Protein AF-A0A0G0F8I0-F1 (afdb_monomer)

Foldseek 3Di:
DDLVVVLVCLVPDPQDDPVLSVVLVVLSPDPDDDPVSVVVSVVVVVVVVVVVVCVVCVVVVNPDPPPPPVVVVVVVVVVVVVVVVVVVVVVVVVVVVVVVVVVVVVVVVVVVVVVVVVVVVVVD

Structure (mmCIF, N/CA/C/O backbone):
data_AF-A0A0G0F8I0-F1
#
_entry.id   AF-A0A0G0F8I0-F1
#
loop_
_atom_site.group_PDB
_atom_site.id
_atom_site.type_symbol
_atom_site.label_atom_id
_atom_site.label_alt_id
_atom_site.label_comp_id
_atom_site.label_asym_id
_atom_site.label_entity_id
_atom_site.label_seq_id
_atom_site.pdbx_PDB_ins_code
_atom_site.Cartn_x
_atom_site.Cartn_y
_atom_site.Cartn_z
_atom_site.occupancy
_atom_site.B_iso_or_equiv
_atom_site.auth_seq_id
_atom_site.auth_comp_id
_atom_site.auth_asym_id
_atom_site.auth_atom_id
_atom_site.pdbx_PDB_model_num
ATOM 1 N N . MET A 1 1 ? 2.915 -2.629 -5.126 1.00 78.50 1 MET A N 1
ATOM 2 C CA . MET A 1 1 ? 3.811 -1.605 -4.536 1.00 78.50 1 MET A CA 1
ATOM 3 C C . MET A 1 1 ? 5.182 -2.222 -4.287 1.00 78.50 1 MET A C 1
ATOM 5 O O . MET A 1 1 ? 5.233 -3.343 -3.799 1.00 78.50 1 MET A O 1
ATOM 9 N N . THR A 1 2 ? 6.274 -1.530 -4.611 1.00 87.62 2 THR A N 1
ATOM 10 C CA . THR A 1 2 ? 7.656 -1.978 -4.352 1.00 87.62 2 THR A CA 1
ATOM 11 C C . THR A 1 2 ? 8.150 -1.578 -2.956 1.00 87.62 2 THR A C 1
ATOM 13 O O . THR A 1 2 ? 7.562 -0.726 -2.283 1.00 87.62 2 THR A O 1
ATOM 16 N N . LYS A 1 3 ? 9.279 -2.152 -2.517 1.00 87.75 3 LYS A N 1
ATOM 17 C CA . LYS A 1 3 ? 9.957 -1.775 -1.264 1.00 87.75 3 LYS A CA 1
ATOM 18 C C . LYS A 1 3 ? 10.290 -0.281 -1.226 1.00 87.75 3 LYS A C 1
ATOM 20 O O . LYS A 1 3 ? 10.043 0.378 -0.217 1.00 87.75 3 LYS A O 1
ATOM 25 N N . GLU A 1 4 ? 10.837 0.266 -2.309 1.00 89.81 4 GLU A N 1
ATOM 26 C CA . GLU A 1 4 ? 11.207 1.680 -2.403 1.00 89.81 4 GLU A CA 1
ATOM 27 C C . GLU A 1 4 ? 9.979 2.595 -2.325 1.00 89.81 4 GLU A C 1
ATOM 29 O O . GLU A 1 4 ? 10.016 3.624 -1.643 1.00 89.81 4 GLU A O 1
ATOM 34 N N . GLU A 1 5 ? 8.881 2.209 -2.979 1.00 89.75 5 GLU A N 1
ATOM 35 C CA . GLU A 1 5 ? 7.609 2.933 -2.924 1.00 89.75 5 GLU A CA 1
ATOM 36 C C . GLU A 1 5 ? 7.033 2.946 -1.505 1.00 89.75 5 GLU A C 1
ATOM 38 O O . GLU A 1 5 ? 6.634 4.004 -1.013 1.00 89.75 5 GLU A O 1
ATOM 43 N N . LEU A 1 6 ? 7.062 1.804 -0.811 1.00 90.38 6 LEU A N 1
ATOM 44 C CA . LEU A 1 6 ? 6.581 1.694 0.563 1.00 90.38 6 LEU A CA 1
ATOM 45 C C . LEU A 1 6 ? 7.443 2.501 1.545 1.00 90.38 6 LEU A C 1
ATOM 47 O O . LEU A 1 6 ? 6.914 3.218 2.395 1.00 90.38 6 LEU A O 1
ATOM 51 N N . ILE A 1 7 ? 8.772 2.456 1.410 1.00 92.56 7 ILE A N 1
ATOM 52 C CA . ILE A 1 7 ? 9.689 3.279 2.216 1.00 92.56 7 ILE A CA 1
ATOM 53 C C . ILE A 1 7 ? 9.395 4.768 2.013 1.00 92.56 7 ILE A C 1
ATOM 55 O O . ILE A 1 7 ? 9.365 5.536 2.981 1.00 92.56 7 ILE A O 1
ATOM 59 N N . LYS A 1 8 ? 9.174 5.194 0.765 1.00 94.00 8 LYS A N 1
ATOM 60 C CA . LYS A 1 8 ? 8.805 6.578 0.461 1.00 94.00 8 LYS A CA 1
ATOM 61 C C . LYS A 1 8 ? 7.479 6.946 1.127 1.00 94.00 8 LYS A C 1
ATOM 63 O O . LYS A 1 8 ? 7.425 7.955 1.829 1.00 94.00 8 LYS A O 1
ATOM 68 N N . TYR A 1 9 ? 6.458 6.099 0.985 1.00 92.25 9 TYR A N 1
ATOM 69 C CA . TYR A 1 9 ? 5.156 6.293 1.618 1.00 92.25 9 TYR A CA 1
ATOM 70 C C . TYR A 1 9 ? 5.279 6.453 3.139 1.00 92.25 9 TYR A C 1
ATOM 72 O O . TYR A 1 9 ? 4.792 7.437 3.688 1.00 92.25 9 TYR A O 1
ATOM 80 N N . ILE A 1 10 ? 5.999 5.557 3.824 1.00 92.69 10 ILE A N 1
ATOM 81 C CA . ILE A 1 10 ? 6.193 5.619 5.283 1.00 92.69 10 ILE A CA 1
ATOM 82 C C . ILE A 1 10 ? 6.860 6.935 5.706 1.00 92.69 10 ILE A C 1
ATOM 84 O O . ILE A 1 10 ? 6.457 7.553 6.695 1.00 92.69 10 ILE A O 1
ATOM 88 N N . ASN A 1 11 ? 7.871 7.390 4.964 1.00 92.56 11 ASN A N 1
ATOM 89 C CA . ASN A 1 11 ? 8.574 8.631 5.282 1.00 92.56 11 ASN A CA 1
ATOM 90 C C . ASN A 1 11 ? 7.679 9.865 5.104 1.00 92.56 11 ASN A C 1
ATOM 92 O O . ASN A 1 11 ? 7.634 10.718 5.997 1.00 92.56 11 ASN A O 1
ATOM 96 N N . GLU A 1 12 ? 6.943 9.935 3.996 1.00 93.81 12 GLU A N 1
ATOM 97 C CA . GLU A 1 12 ? 6.102 11.080 3.625 1.00 93.81 12 GLU A CA 1
ATOM 98 C C . GLU A 1 12 ? 4.761 11.120 4.381 1.00 93.81 12 GLU A C 1
ATOM 100 O O . GLU A 1 12 ? 4.170 12.190 4.530 1.00 93.81 12 GLU A O 1
ATOM 105 N N . ASN A 1 13 ? 4.291 9.989 4.915 1.00 87.69 13 ASN A N 1
ATOM 106 C CA . ASN A 1 13 ? 2.99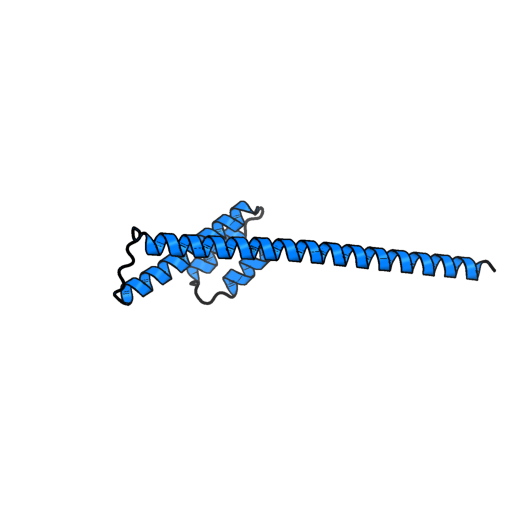5 9.896 5.582 1.00 87.69 13 ASN A CA 1
ATOM 107 C C . ASN A 1 13 ? 2.942 10.739 6.872 1.00 87.69 13 ASN A C 1
ATOM 109 O O . ASN A 1 13 ? 3.750 10.567 7.780 1.00 87.69 13 ASN A O 1
ATOM 113 N N . THR A 1 14 ? 1.978 11.651 6.991 1.00 86.50 14 THR A N 1
ATOM 114 C CA . THR A 1 14 ? 1.839 12.549 8.157 1.00 86.50 14 THR A CA 1
ATOM 115 C C . THR A 1 14 ? 1.008 11.965 9.301 1.00 86.50 14 THR A C 1
ATOM 117 O O . THR A 1 14 ? 0.964 12.546 10.384 1.00 86.50 14 THR A O 1
ATOM 120 N N . PHE A 1 15 ? 0.352 10.830 9.073 1.00 83.31 15 PHE A N 1
ATOM 121 C CA . PHE A 1 15 ? -0.552 10.167 10.011 1.00 83.31 15 PHE A CA 1
ATOM 122 C C . PHE A 1 15 ? 0.179 9.165 10.923 1.00 83.31 15 PHE A C 1
ATOM 124 O O . PHE A 1 15 ? -0.193 8.968 12.087 1.00 83.31 15 PHE A O 1
ATOM 131 N N . LEU A 1 16 ? 1.253 8.564 10.401 1.00 88.00 16 LEU A N 1
ATOM 132 C CA . LEU A 1 16 ? 2.139 7.660 11.126 1.00 88.00 16 LEU A CA 1
ATOM 133 C C . LEU A 1 16 ? 3.052 8.422 12.089 1.00 88.00 16 LEU A C 1
ATOM 135 O O . LEU A 1 16 ? 3.702 9.408 11.731 1.00 88.00 16 LEU A O 1
ATOM 139 N N . GLU A 1 17 ? 3.151 7.919 13.314 1.00 90.31 17 GLU A N 1
ATOM 140 C CA . GLU A 1 17 ? 4.058 8.469 14.319 1.00 90.31 17 GLU A CA 1
ATOM 141 C C . GLU A 1 17 ? 5.504 8.056 14.060 1.00 90.31 17 GLU A C 1
ATOM 143 O O . GLU A 1 17 ? 5.779 6.988 13.515 1.00 90.31 17 GLU A O 1
ATOM 148 N N . SER A 1 18 ? 6.458 8.877 14.508 1.00 91.56 18 SER A N 1
ATOM 149 C CA . SER A 1 18 ? 7.889 8.628 14.296 1.00 91.56 18 SER A CA 1
ATOM 150 C C . SER A 1 18 ? 8.341 7.245 14.780 1.00 91.56 18 SER A C 1
ATOM 152 O O . SER A 1 18 ? 9.172 6.613 14.133 1.00 91.56 18 SER A O 1
ATOM 154 N N . ASN A 1 19 ? 7.781 6.746 15.887 1.00 91.38 19 ASN A N 1
ATOM 155 C CA . ASN A 1 19 ? 8.095 5.407 16.391 1.00 91.38 19 ASN A CA 1
ATOM 156 C C . ASN A 1 19 ? 7.590 4.304 15.454 1.00 91.38 19 ASN A C 1
ATOM 158 O O . ASN A 1 19 ? 8.351 3.389 15.137 1.00 91.38 19 ASN A O 1
ATOM 162 N N . SER A 1 20 ? 6.350 4.408 14.978 1.00 92.56 20 SER A N 1
ATOM 163 C CA . SER A 1 20 ? 5.771 3.461 14.024 1.00 92.56 20 SER A CA 1
ATOM 164 C C . SER A 1 20 ? 6.528 3.472 12.700 1.00 92.56 20 SER A C 1
ATOM 166 O O . SER A 1 20 ? 6.932 2.420 12.212 1.00 92.56 20 SER A O 1
ATOM 168 N N . LYS A 1 21 ? 6.855 4.663 12.179 1.00 93.88 21 LYS A N 1
ATOM 169 C CA . LYS A 1 21 ? 7.706 4.812 10.990 1.00 93.88 21 LYS A CA 1
ATOM 170 C C . LYS A 1 21 ? 9.036 4.085 11.152 1.00 93.88 21 LYS A C 1
ATOM 172 O O . LYS A 1 21 ? 9.400 3.276 10.306 1.00 93.88 21 LYS A O 1
ATOM 177 N N . ASN A 1 22 ? 9.741 4.323 12.258 1.00 93.69 22 ASN A N 1
ATOM 178 C CA . ASN A 1 22 ? 11.027 3.679 12.520 1.00 93.69 22 ASN A CA 1
ATOM 179 C C . ASN A 1 22 ? 10.901 2.152 12.616 1.00 93.69 22 ASN A C 1
ATOM 181 O O . ASN A 1 22 ? 11.774 1.441 12.118 1.00 93.69 22 ASN A O 1
ATOM 185 N N . LYS A 1 23 ? 9.816 1.641 13.213 1.00 93.31 23 LYS A N 1
ATOM 186 C CA . LYS A 1 23 ? 9.516 0.203 13.255 1.00 93.31 23 LYS A CA 1
ATOM 187 C C . LYS A 1 23 ? 9.365 -0.365 11.841 1.00 93.31 23 LYS A C 1
ATOM 189 O O . LYS A 1 23 ? 10.074 -1.308 11.502 1.00 93.31 23 LYS A O 1
ATOM 194 N N . TYR A 1 24 ? 8.507 0.227 11.011 1.00 93.81 24 TYR A N 1
ATOM 195 C CA . TYR A 1 24 ? 8.245 -0.262 9.651 1.00 93.81 24 TYR A CA 1
ATOM 196 C C . TYR A 1 24 ? 9.478 -0.170 8.753 1.00 93.81 24 TYR A C 1
ATOM 198 O O . TYR A 1 24 ? 9.819 -1.131 8.072 1.00 93.81 24 TYR A O 1
ATOM 206 N N . LEU A 1 25 ? 10.222 0.935 8.824 1.00 93.31 25 LEU A N 1
ATOM 207 C CA . LEU A 1 25 ? 11.480 1.083 8.092 1.00 93.31 25 LEU A CA 1
ATOM 208 C C . LEU A 1 25 ? 12.528 0.053 8.529 1.00 93.31 25 LEU A C 1
ATOM 210 O O . LEU A 1 25 ? 13.282 -0.434 7.696 1.00 93.31 25 LEU A O 1
ATOM 214 N N . SER A 1 26 ? 12.568 -0.314 9.813 1.00 91.25 26 SER A N 1
ATOM 215 C CA . SER A 1 26 ? 13.491 -1.348 10.301 1.00 91.25 26 SER A CA 1
ATOM 216 C C . SER A 1 26 ? 13.152 -2.725 9.734 1.00 91.25 26 SER A C 1
ATOM 218 O O . SER A 1 26 ? 14.060 -3.445 9.334 1.00 91.25 26 SER A O 1
ATOM 220 N N . MET A 1 27 ? 11.861 -3.058 9.638 1.00 89.44 27 MET A N 1
ATOM 221 C CA . MET A 1 27 ? 11.396 -4.290 8.986 1.00 89.44 27 MET A CA 1
ATOM 222 C C . MET A 1 27 ? 11.726 -4.290 7.489 1.00 89.44 27 MET A C 1
ATOM 224 O O . MET A 1 27 ? 12.073 -5.326 6.933 1.00 89.44 27 MET A O 1
ATOM 228 N N . LEU A 1 28 ? 11.673 -3.116 6.850 1.00 89.38 28 LEU A N 1
ATOM 229 C CA . LEU A 1 28 ? 11.980 -2.958 5.431 1.00 89.38 28 LEU A CA 1
ATOM 230 C C . LEU A 1 28 ? 13.483 -2.900 5.113 1.00 89.38 28 LEU A C 1
ATOM 232 O O . LEU A 1 28 ? 13.868 -3.023 3.953 1.00 89.38 28 LEU A O 1
ATOM 236 N N . ASN A 1 29 ? 14.352 -2.739 6.108 1.00 85.25 29 ASN A N 1
ATOM 237 C CA . ASN A 1 29 ? 15.803 -2.666 5.910 1.00 85.25 29 ASN A CA 1
ATOM 238 C C . ASN A 1 29 ? 16.500 -4.035 5.908 1.00 85.25 29 ASN A C 1
ATOM 240 O O . ASN A 1 29 ? 17.721 -4.086 5.775 1.00 85.25 29 ASN A O 1
ATOM 244 N N . GLU A 1 30 ? 15.759 -5.136 6.034 1.00 79.00 30 GLU A N 1
ATOM 245 C CA . GLU A 1 30 ? 16.322 -6.483 5.908 1.00 79.00 30 GLU A CA 1
ATOM 246 C C . GLU A 1 30 ? 16.857 -6.745 4.478 1.00 79.00 30 GLU A C 1
ATOM 248 O O . GLU A 1 30 ? 16.324 -6.214 3.496 1.00 79.00 30 GLU A O 1
ATOM 253 N N . GLU A 1 31 ? 17.956 -7.515 4.375 1.00 66.44 31 GLU A N 1
ATOM 254 C CA . GLU A 1 31 ? 18.687 -7.782 3.115 1.00 66.44 31 GLU A CA 1
ATOM 255 C C . GLU A 1 31 ? 17.850 -8.562 2.093 1.00 66.44 31 GLU A C 1
ATOM 257 O O . GLU A 1 31 ? 17.964 -8.309 0.895 1.00 66.44 31 GLU A O 1
ATOM 262 N N . GLU A 1 32 ? 16.977 -9.455 2.560 1.00 75.00 32 GLU A N 1
ATOM 263 C CA . GLU A 1 32 ? 16.014 -10.175 1.728 1.00 75.00 32 GLU A CA 1
ATOM 264 C C . GLU A 1 32 ? 14.596 -9.809 2.158 1.00 75.00 32 GLU A C 1
ATOM 266 O O . GLU A 1 32 ? 14.150 -10.129 3.262 1.00 75.00 32 GLU A O 1
ATOM 271 N N . ILE A 1 33 ? 13.889 -9.120 1.266 1.00 80.38 33 ILE A N 1
ATOM 272 C CA . ILE A 1 33 ? 12.466 -8.828 1.401 1.00 80.38 33 ILE A CA 1
ATOM 273 C C . ILE A 1 33 ? 11.774 -9.358 0.166 1.00 80.38 33 ILE A C 1
ATOM 275 O O . ILE A 1 33 ? 12.114 -8.978 -0.953 1.00 80.38 33 ILE A O 1
ATOM 279 N N . ASP A 1 34 ? 10.815 -10.239 0.404 1.00 82.75 34 ASP A N 1
ATOM 280 C CA . ASP A 1 34 ? 9.875 -10.711 -0.593 1.00 82.75 34 ASP A CA 1
ATOM 281 C C . ASP A 1 34 ? 8.551 -9.941 -0.488 1.00 82.75 34 ASP A C 1
ATOM 283 O O . ASP A 1 34 ? 8.309 -9.166 0.446 1.00 82.75 34 ASP A O 1
ATOM 287 N N . ASP A 1 35 ? 7.674 -10.175 -1.461 1.00 80.25 35 ASP A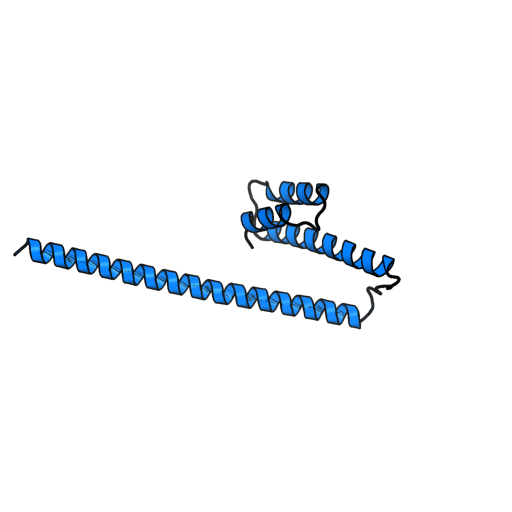 N 1
ATOM 288 C CA . ASP A 1 35 ? 6.357 -9.541 -1.522 1.00 80.25 35 ASP A CA 1
ATOM 289 C C . ASP A 1 35 ? 5.500 -9.860 -0.281 1.00 80.25 35 ASP A C 1
ATOM 291 O O . ASP A 1 35 ? 4.670 -9.045 0.120 1.00 80.25 35 ASP A O 1
ATOM 295 N N . SER A 1 36 ? 5.737 -11.001 0.384 1.00 83.19 36 SER A N 1
ATOM 296 C CA . SER A 1 36 ? 5.034 -11.372 1.619 1.00 83.19 36 SER A CA 1
ATOM 297 C C . SER A 1 36 ? 5.391 -10.436 2.769 1.00 83.19 36 SER A C 1
ATOM 299 O O . SER A 1 36 ? 4.503 -9.984 3.487 1.00 83.19 36 SER A O 1
ATOM 301 N N . LYS A 1 37 ? 6.673 -10.097 2.943 1.00 84.00 37 LYS A N 1
ATOM 302 C CA . LYS A 1 37 ? 7.084 -9.136 3.975 1.00 84.00 37 LYS A CA 1
ATOM 303 C C . LYS A 1 37 ? 6.628 -7.713 3.677 1.00 84.00 37 LYS A C 1
ATOM 305 O O . LYS A 1 37 ? 6.340 -6.964 4.610 1.00 84.00 37 LYS A O 1
ATOM 310 N N . ILE A 1 38 ? 6.557 -7.328 2.402 1.00 86.69 38 ILE A N 1
ATOM 311 C CA . ILE A 1 38 ? 5.974 -6.038 2.002 1.00 86.69 38 ILE A CA 1
ATOM 312 C C . ILE A 1 38 ? 4.501 -5.993 2.425 1.00 86.69 38 ILE A C 1
ATOM 314 O O . ILE A 1 38 ? 4.075 -5.016 3.043 1.00 86.69 38 ILE A O 1
ATOM 318 N N . LEU A 1 39 ? 3.754 -7.069 2.162 1.00 85.44 39 LEU A N 1
ATOM 319 C CA . LEU A 1 39 ? 2.352 -7.190 2.551 1.00 85.44 39 LEU A CA 1
ATOM 320 C C . LEU A 1 39 ? 2.162 -7.165 4.075 1.00 85.44 39 LEU A C 1
ATOM 322 O O . LEU A 1 39 ? 1.282 -6.464 4.565 1.00 85.44 39 LEU A O 1
ATOM 326 N N . ASP A 1 40 ? 3.019 -7.843 4.840 1.00 87.88 40 ASP A N 1
ATOM 327 C CA . ASP A 1 40 ? 2.968 -7.805 6.307 1.00 87.88 40 ASP A CA 1
ATOM 328 C C . ASP A 1 40 ? 3.131 -6.379 6.855 1.00 87.88 40 ASP A C 1
ATOM 330 O O . ASP A 1 40 ? 2.428 -5.975 7.783 1.00 87.88 40 ASP A O 1
ATOM 334 N N . VAL A 1 41 ? 4.046 -5.589 6.283 1.00 89.62 41 VAL A N 1
ATOM 335 C CA . VAL A 1 41 ? 4.239 -4.190 6.694 1.00 89.62 41 VAL A CA 1
ATOM 336 C C . VAL A 1 41 ? 3.037 -3.328 6.304 1.00 89.62 41 VAL A C 1
ATOM 338 O O . VAL A 1 41 ? 2.638 -2.472 7.093 1.00 89.62 41 VAL A O 1
ATOM 341 N N . LEU A 1 42 ? 2.443 -3.559 5.130 1.00 89.00 42 LEU A N 1
ATOM 342 C CA . LEU A 1 42 ? 1.221 -2.871 4.704 1.00 89.00 42 LEU A CA 1
ATOM 343 C C . LEU A 1 42 ? 0.056 -3.148 5.660 1.00 89.00 42 LEU A C 1
ATOM 345 O O . LEU A 1 42 ? -0.557 -2.196 6.137 1.00 89.00 42 LEU A O 1
ATOM 349 N N . ASN A 1 43 ? -0.168 -4.412 6.026 1.00 86.25 43 ASN A N 1
ATOM 350 C CA . ASN A 1 43 ? -1.220 -4.802 6.969 1.00 86.25 43 ASN A CA 1
ATOM 351 C C . ASN A 1 43 ? -1.025 -4.141 8.344 1.00 86.25 43 ASN A C 1
ATOM 353 O O . ASN A 1 43 ? -1.969 -3.639 8.941 1.00 86.25 43 ASN A O 1
ATOM 357 N N . LEU A 1 44 ? 0.217 -4.064 8.838 1.00 90.25 44 LEU A N 1
ATOM 358 C CA . LEU A 1 44 ? 0.503 -3.381 10.106 1.00 90.25 44 LEU A CA 1
ATOM 359 C C . LEU A 1 44 ? 0.217 -1.873 10.053 1.00 90.25 44 LEU A C 1
ATOM 361 O O . LEU A 1 44 ? -0.216 -1.292 11.049 1.00 90.25 44 LEU A O 1
ATOM 365 N N . ILE A 1 45 ? 0.494 -1.230 8.916 1.00 90.44 45 ILE A N 1
ATOM 366 C CA . ILE A 1 45 ? 0.181 0.188 8.701 1.00 90.44 45 ILE A CA 1
ATOM 367 C C . ILE A 1 45 ? -1.336 0.391 8.647 1.00 90.44 45 ILE A C 1
ATOM 369 O O . ILE A 1 45 ? -1.836 1.349 9.237 1.00 90.44 45 ILE A O 1
ATOM 373 N N . GLU A 1 46 ? -2.053 -0.498 7.962 1.00 87.94 46 GLU A N 1
ATOM 374 C CA . GLU A 1 46 ? -3.514 -0.492 7.883 1.00 87.94 46 GLU A CA 1
ATOM 375 C C . GLU A 1 46 ? -4.143 -0.607 9.276 1.00 87.94 46 GLU A C 1
ATOM 377 O O . GLU A 1 46 ? -4.910 0.275 9.665 1.00 87.94 46 GLU A O 1
ATOM 382 N N . ASP A 1 47 ? -3.726 -1.597 10.069 1.00 86.56 47 ASP A N 1
ATOM 383 C CA . ASP A 1 47 ? -4.201 -1.808 11.441 1.00 86.56 47 ASP A CA 1
ATOM 384 C C . ASP A 1 47 ? -3.993 -0.565 12.324 1.00 86.56 47 ASP A C 1
ATOM 386 O O . ASP A 1 47 ? -4.862 -0.185 13.114 1.00 86.56 47 ASP A O 1
ATOM 390 N N . GLU A 1 48 ? -2.842 0.106 12.202 1.00 87.94 48 GLU A N 1
ATOM 391 C CA . GLU A 1 48 ? -2.563 1.324 12.969 1.00 87.94 48 GLU A CA 1
ATOM 392 C C . GLU A 1 48 ? -3.468 2.488 12.551 1.00 87.94 48 GLU A C 1
ATOM 394 O O . GLU A 1 48 ? -3.969 3.228 13.406 1.00 87.94 48 GLU A O 1
ATOM 399 N N . ILE A 1 49 ? -3.676 2.672 11.245 1.00 86.50 49 ILE A N 1
ATOM 400 C CA . ILE A 1 49 ? -4.556 3.721 10.725 1.00 86.50 49 ILE A CA 1
ATOM 401 C C . ILE A 1 49 ? -5.994 3.454 11.172 1.00 86.50 49 ILE A C 1
ATOM 403 O O . ILE A 1 49 ? -6.638 4.368 11.696 1.00 86.50 49 ILE A O 1
ATOM 407 N N . GLN A 1 50 ? -6.464 2.214 11.040 1.00 82.25 50 GLN A N 1
ATOM 408 C CA . GLN A 1 50 ? -7.804 1.810 11.445 1.00 82.25 50 GLN A CA 1
ATOM 409 C C . GLN A 1 50 ? -8.012 2.018 12.949 1.00 82.25 50 GLN A C 1
ATOM 411 O O . GLN A 1 50 ? -8.963 2.684 13.350 1.00 82.25 50 GLN A O 1
ATOM 416 N N . GLY A 1 51 ? -7.056 1.606 13.788 1.00 83.75 51 GLY A N 1
ATOM 417 C CA . GLY A 1 51 ? -7.130 1.835 15.232 1.00 83.75 51 GLY A CA 1
ATOM 418 C C . GLY A 1 51 ? -7.210 3.320 15.615 1.00 83.75 51 GLY A C 1
ATOM 419 O O . GLY A 1 51 ? -7.908 3.689 16.565 1.00 83.75 51 GLY A O 1
ATOM 420 N N . LYS A 1 52 ? -6.542 4.210 14.867 1.00 84.69 52 LYS A N 1
ATOM 421 C CA . LYS A 1 52 ? -6.653 5.668 15.067 1.00 84.69 52 LYS A CA 1
ATOM 422 C C . LYS A 1 52 ? -8.009 6.217 14.625 1.00 84.69 52 LYS A C 1
ATOM 424 O O . LYS A 1 52 ? -8.537 7.113 15.287 1.00 84.69 52 LYS A O 1
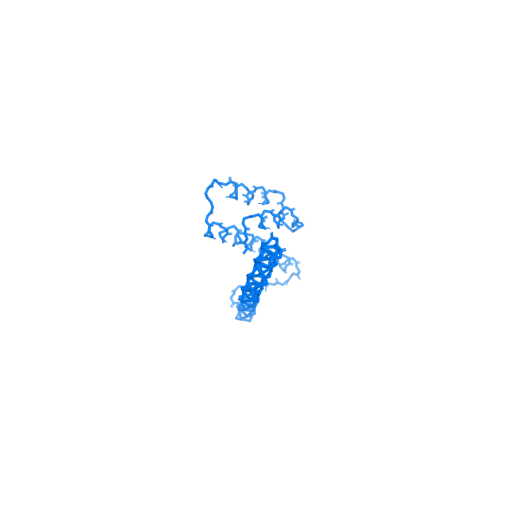ATOM 429 N N . ILE A 1 53 ? -8.561 5.706 13.528 1.00 83.62 53 ILE A N 1
ATOM 430 C CA . ILE A 1 53 ? -9.905 6.051 13.053 1.00 83.62 53 ILE A CA 1
ATOM 431 C C . ILE A 1 53 ? -10.943 5.639 14.104 1.00 83.62 53 ILE A C 1
ATOM 433 O O . ILE A 1 53 ? -11.738 6.475 14.540 1.00 83.62 53 ILE A O 1
ATOM 437 N N . ASP A 1 54 ? -10.868 4.405 14.596 1.00 83.44 54 ASP A N 1
ATOM 438 C CA . ASP A 1 54 ? -11.796 3.869 15.592 1.00 83.44 54 ASP A CA 1
ATOM 439 C C . ASP A 1 54 ? -11.725 4.653 16.908 1.00 83.44 54 ASP A C 1
ATOM 441 O O . ASP A 1 54 ? -12.750 5.010 17.498 1.00 83.44 54 ASP A O 1
ATOM 445 N N . ALA A 1 55 ? -10.513 5.020 17.341 1.00 82.81 55 ALA A N 1
ATOM 446 C CA . ALA A 1 55 ? -10.315 5.881 18.503 1.00 82.81 55 ALA A CA 1
ATOM 447 C C . ALA A 1 55 ? -10.988 7.254 18.329 1.00 82.81 55 ALA A C 1
ATOM 449 O O . ALA A 1 55 ? -11.602 7.759 19.270 1.00 82.81 55 ALA A O 1
ATOM 450 N N . LYS A 1 56 ? -10.924 7.849 17.130 1.00 82.50 56 LYS A N 1
ATOM 451 C CA . LYS A 1 56 ? -11.576 9.134 16.827 1.00 82.50 56 LYS A CA 1
ATOM 452 C C . LYS A 1 56 ? -13.097 9.030 16.807 1.00 82.50 56 LYS A C 1
ATOM 454 O O . LYS A 1 56 ? -13.762 9.934 17.313 1.00 82.50 56 LYS A O 1
ATOM 459 N N . PHE A 1 57 ? -13.652 7.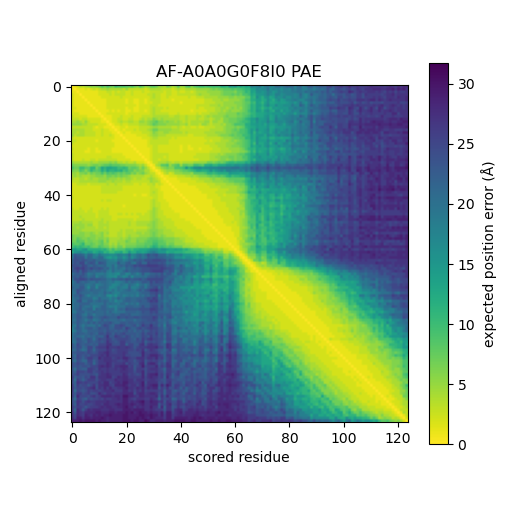939 16.284 1.00 82.12 57 PHE A N 1
ATOM 460 C CA . PHE A 1 57 ? -15.091 7.679 16.362 1.00 82.12 57 PHE A CA 1
ATOM 461 C C . PHE A 1 57 ? -15.553 7.529 17.811 1.00 82.12 57 PHE A C 1
ATOM 463 O O . PHE A 1 57 ? -16.510 8.188 18.225 1.00 82.12 57 PHE A O 1
ATOM 470 N N . LYS A 1 58 ? -14.803 6.777 18.620 1.00 80.56 58 LYS A N 1
ATOM 471 C CA . LYS A 1 58 ? -15.075 6.638 20.051 1.00 80.56 58 LYS A CA 1
ATOM 472 C C . LYS A 1 58 ? -15.010 7.976 20.794 1.00 80.56 58 LYS A C 1
ATOM 474 O O . LYS A 1 58 ? -15.886 8.265 21.605 1.00 80.56 58 LYS A O 1
ATOM 479 N N . GLU A 1 59 ? -14.013 8.818 20.507 1.00 81.62 59 GLU A N 1
ATOM 480 C CA . GLU A 1 59 ? -13.920 10.190 21.042 1.00 81.62 59 GLU A CA 1
ATOM 481 C C . GLU A 1 59 ? -15.120 11.060 20.638 1.00 81.62 59 GLU A C 1
ATOM 483 O O . GLU A 1 59 ? -15.578 11.887 21.427 1.00 81.62 59 GLU A O 1
ATOM 488 N N . ALA A 1 60 ? -15.654 10.861 19.431 1.00 81.31 60 ALA A N 1
ATOM 489 C CA . ALA A 1 60 ? -16.849 11.541 18.939 1.00 81.31 60 ALA A CA 1
ATOM 490 C C . ALA A 1 60 ? -18.161 10.993 19.537 1.00 81.31 60 ALA A C 1
ATOM 492 O O . ALA A 1 60 ? -19.237 11.487 19.200 1.00 81.31 60 ALA A O 1
ATOM 493 N N . GLY A 1 61 ? -18.092 9.995 20.427 1.00 75.88 61 GLY A N 1
ATOM 494 C CA . GLY A 1 61 ? -19.263 9.342 21.015 1.00 75.88 61 GLY A CA 1
ATOM 495 C C . GLY A 1 61 ? -19.977 8.389 20.056 1.00 75.88 61 GLY A C 1
ATOM 496 O O . GLY A 1 61 ? -21.117 8.009 20.315 1.00 75.88 61 GLY A O 1
ATOM 497 N N . VAL A 1 62 ? -19.325 8.016 18.954 1.00 75.25 62 VAL A N 1
ATOM 498 C CA . VAL A 1 62 ? -19.782 6.963 18.049 1.00 75.25 62 VAL A CA 1
ATOM 499 C C . VAL A 1 62 ? -19.228 5.646 18.585 1.00 75.25 62 VAL A C 1
ATOM 501 O O . VAL A 1 62 ? -18.027 5.389 18.506 1.00 75.25 62 VAL A O 1
ATOM 504 N N . GLU A 1 63 ? -20.092 4.819 19.173 1.00 67.12 63 GLU A N 1
ATOM 505 C CA . GLU A 1 63 ? -19.749 3.421 19.435 1.00 67.12 63 GLU A CA 1
ATOM 506 C C . GLU A 1 63 ? -19.771 2.678 18.100 1.00 67.12 63 GLU A C 1
ATOM 508 O O . GLU A 1 63 ? -20.832 2.392 17.549 1.00 67.12 63 GLU A O 1
ATOM 513 N N . LEU A 1 64 ? -18.582 2.409 17.560 1.00 62.50 64 LEU A N 1
ATOM 514 C CA . LEU A 1 64 ? -18.420 1.418 16.508 1.00 62.50 64 LEU A CA 1
ATOM 515 C C . LEU A 1 64 ? -18.680 0.050 17.137 1.00 62.50 64 LEU A C 1
ATOM 517 O O . LEU A 1 64 ? -17.866 -0.447 17.916 1.00 62.50 64 LEU A O 1
ATOM 521 N N . ASP A 1 65 ? -19.834 -0.538 16.842 1.00 68.06 65 ASP A N 1
ATOM 522 C CA . ASP A 1 65 ? -20.046 -1.950 17.119 1.00 68.06 65 ASP A CA 1
ATOM 523 C C . ASP A 1 65 ? -19.316 -2.746 16.030 1.00 68.06 65 ASP A C 1
ATOM 525 O O . ASP A 1 65 ? -19.725 -2.790 14.874 1.00 68.06 65 ASP A O 1
ATOM 529 N N . GLU A 1 66 ? -18.204 -3.385 16.394 1.00 61.53 66 GLU A N 1
ATOM 530 C CA . GLU A 1 66 ? -17.446 -4.280 15.507 1.00 61.53 66 GLU A CA 1
ATOM 531 C C . GLU A 1 66 ? -18.290 -5.476 15.016 1.00 61.53 66 GLU A C 1
ATOM 533 O O . GLU A 1 66 ? -17.904 -6.199 14.092 1.00 61.53 66 GLU A O 1
ATOM 538 N N . ASN A 1 67 ? -19.452 -5.721 15.628 1.00 62.72 67 ASN A N 1
ATOM 539 C CA . ASN A 1 67 ? -20.439 -6.698 15.186 1.00 62.72 67 ASN A CA 1
ATOM 540 C C . ASN A 1 67 ? -21.602 -6.090 14.403 1.00 62.72 67 ASN A C 1
ATOM 542 O O . ASN A 1 67 ? -22.466 -6.858 13.972 1.00 62.72 67 ASN A O 1
ATOM 546 N N . A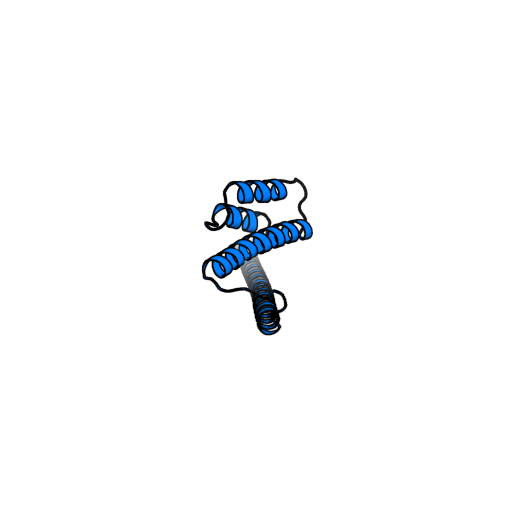SP A 1 68 ? -21.597 -4.779 14.158 1.00 72.12 68 ASP A N 1
ATOM 547 C CA . ASP A 1 68 ? -22.576 -4.120 13.308 1.00 72.12 68 ASP A CA 1
ATOM 548 C C . ASP A 1 68 ? -22.480 -4.697 11.881 1.00 72.12 68 ASP A C 1
ATOM 550 O O . ASP A 1 68 ? -21.437 -4.585 11.215 1.00 72.12 68 ASP A O 1
ATOM 554 N N . PRO A 1 69 ? -23.548 -5.351 11.387 1.00 72.31 69 PRO A N 1
ATOM 555 C CA . PRO A 1 69 ? -23.577 -5.900 10.039 1.00 72.31 69 PRO A CA 1
ATOM 556 C C . PRO A 1 69 ? -23.377 -4.832 8.960 1.00 72.31 69 PRO A C 1
ATOM 558 O O . PRO A 1 69 ? -22.826 -5.140 7.906 1.00 72.31 69 PRO A O 1
ATOM 561 N N . GLU A 1 70 ? -23.818 -3.596 9.206 1.00 72.44 70 GLU A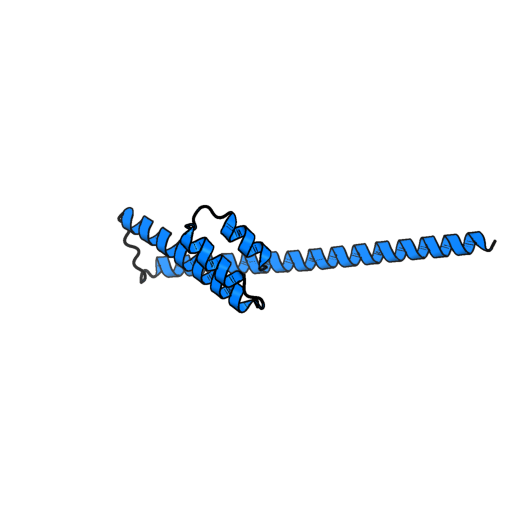 N 1
ATOM 562 C CA . GLU A 1 70 ? -23.735 -2.481 8.266 1.00 72.44 70 GLU A CA 1
ATOM 563 C C . GLU A 1 70 ? -22.301 -1.948 8.172 1.00 72.44 70 GLU A C 1
ATOM 565 O O . GLU A 1 70 ? -21.801 -1.724 7.068 1.00 72.44 70 GLU A O 1
ATOM 570 N N . TYR A 1 71 ? -21.591 -1.873 9.304 1.00 72.75 71 TYR A N 1
ATOM 571 C CA . TYR A 1 71 ? -20.159 -1.563 9.330 1.00 72.75 71 TYR A CA 1
ATOM 572 C C . TYR A 1 71 ? -19.337 -2.632 8.598 1.00 72.75 71 TYR A C 1
ATOM 574 O O . TYR A 1 71 ? -18.547 -2.309 7.711 1.00 72.75 71 TYR A O 1
ATOM 582 N N . LYS A 1 72 ? -19.572 -3.921 8.890 1.00 72.50 72 LYS A N 1
ATOM 583 C CA . LYS A 1 72 ? -18.892 -5.035 8.200 1.00 72.50 72 LYS A CA 1
ATOM 584 C C . LYS A 1 72 ? -19.174 -5.054 6.701 1.00 72.50 72 LYS A C 1
ATOM 586 O O . LYS A 1 72 ? -18.261 -5.303 5.917 1.00 72.50 72 LYS A O 1
ATOM 591 N N . ALA A 1 73 ? -20.417 -4.788 6.302 1.00 74.81 73 ALA A N 1
ATOM 592 C CA . ALA A 1 73 ? -20.789 -4.713 4.895 1.00 74.81 73 ALA A CA 1
ATOM 593 C C . ALA A 1 73 ? -20.069 -3.557 4.191 1.00 74.81 73 ALA A C 1
ATOM 595 O O . ALA A 1 73 ? -19.496 -3.766 3.126 1.00 74.81 73 ALA A O 1
ATOM 596 N N . LYS A 1 74 ? -20.034 -2.368 4.807 1.00 75.25 74 LYS A N 1
ATOM 597 C CA . LYS A 1 74 ? -19.353 -1.194 4.249 1.00 75.25 74 LYS A CA 1
ATOM 598 C C . LYS A 1 74 ? -17.838 -1.359 4.178 1.00 75.25 74 LYS A C 1
ATOM 600 O O . LYS A 1 74 ? -17.243 -0.992 3.171 1.00 75.25 74 LYS A O 1
ATOM 605 N N . HIS A 1 75 ? -17.221 -1.957 5.193 1.00 74.12 75 HIS A N 1
ATOM 606 C CA . HIS A 1 75 ? -15.795 -2.274 5.177 1.00 74.12 75 HIS A CA 1
ATOM 607 C C . HIS A 1 75 ? -15.456 -3.286 4.073 1.00 74.12 75 HIS A C 1
ATOM 609 O O . HIS A 1 75 ? -14.513 -3.092 3.313 1.00 74.12 75 HIS A O 1
ATOM 615 N N . ALA A 1 76 ? -16.247 -4.354 3.932 1.00 72.25 76 ALA A N 1
ATOM 616 C CA . ALA A 1 76 ? -16.054 -5.335 2.864 1.00 72.25 76 ALA A CA 1
ATOM 617 C C . ALA A 1 76 ? -16.275 -4.738 1.460 1.00 72.25 76 ALA A C 1
ATOM 619 O O . ALA A 1 76 ? -15.583 -5.115 0.517 1.00 72.25 76 ALA A O 1
ATOM 620 N N . GLU A 1 77 ? -17.225 -3.812 1.314 1.00 79.00 77 GLU A N 1
ATOM 621 C CA . GLU A 1 77 ? -17.454 -3.060 0.075 1.00 79.00 77 GLU A CA 1
ATOM 622 C C . GLU A 1 77 ? -16.229 -2.201 -0.270 1.00 79.00 77 GLU A C 1
ATOM 624 O O . GLU A 1 77 ? -15.700 -2.320 -1.371 1.00 79.00 77 GLU A O 1
ATOM 629 N N . MET A 1 78 ? -15.701 -1.450 0.702 1.00 76.19 78 MET A N 1
ATOM 630 C CA . MET A 1 78 ? -14.487 -0.643 0.538 1.00 76.19 78 MET A CA 1
ATOM 631 C C . MET A 1 78 ? -13.270 -1.491 0.134 1.00 76.19 78 MET A C 1
ATOM 633 O O . MET A 1 78 ? -12.551 -1.123 -0.791 1.00 76.19 78 MET A O 1
ATOM 637 N N . MET A 1 79 ? -13.054 -2.645 0.777 1.00 75.88 79 MET A N 1
ATOM 638 C CA . MET A 1 79 ? -11.942 -3.541 0.429 1.00 75.88 79 MET A CA 1
ATOM 639 C C . MET A 1 79 ? -12.080 -4.110 -0.988 1.00 75.88 79 MET A C 1
ATOM 641 O O . MET A 1 79 ? -11.093 -4.191 -1.713 1.00 75.88 79 MET A O 1
ATOM 645 N N . ASN A 1 80 ? -13.297 -4.462 -1.415 1.00 80.38 80 ASN A N 1
ATOM 646 C CA . ASN A 1 80 ? -13.536 -4.922 -2.785 1.00 80.38 80 ASN A CA 1
ATOM 647 C C . ASN A 1 80 ? -13.300 -3.815 -3.820 1.00 80.38 80 ASN A C 1
ATOM 649 O O . ASN A 1 80 ? -12.720 -4.085 -4.868 1.00 80.38 80 ASN A O 1
ATOM 653 N N . GLU A 1 81 ? -13.730 -2.582 -3.542 1.00 81.25 81 GLU A N 1
ATOM 654 C CA . GLU A 1 81 ? -13.464 -1.435 -4.421 1.00 81.25 81 GLU A CA 1
ATOM 655 C C . GLU A 1 81 ? -11.963 -1.156 -4.536 1.00 81.25 81 GLU A C 1
ATOM 657 O O . GLU A 1 81 ? -11.459 -0.906 -5.630 1.00 81.25 81 GLU A O 1
ATOM 662 N N . MET A 1 82 ? -11.237 -1.251 -3.423 1.00 74.69 82 MET A N 1
ATOM 663 C CA . MET A 1 82 ? -9.793 -1.044 -3.391 1.00 74.69 82 MET A CA 1
ATOM 664 C C . MET A 1 82 ? -9.040 -2.143 -4.154 1.00 74.69 82 MET A C 1
ATOM 666 O O . MET A 1 82 ? -8.160 -1.825 -4.952 1.00 74.69 82 MET A O 1
ATOM 670 N N . GLN A 1 83 ? -9.439 -3.410 -3.998 1.00 78.88 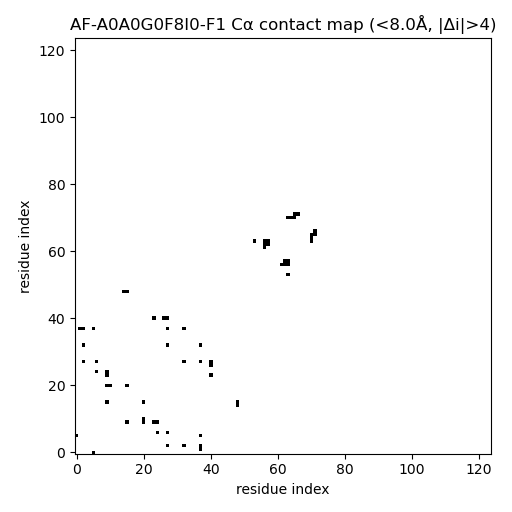83 GLN A N 1
ATOM 671 C CA . GLN A 1 83 ? -8.886 -4.523 -4.774 1.00 78.88 83 GLN A CA 1
ATOM 672 C C . GLN A 1 83 ? -9.170 -4.363 -6.273 1.00 78.88 83 GLN A C 1
ATOM 674 O O . GLN A 1 83 ? -8.286 -4.574 -7.098 1.00 78.88 83 GLN A O 1
ATOM 679 N N . ALA A 1 84 ? -10.387 -3.945 -6.636 1.00 81.44 84 ALA A N 1
ATOM 680 C CA . ALA A 1 84 ? -10.747 -3.701 -8.029 1.00 81.44 84 ALA A CA 1
ATOM 681 C C . ALA A 1 84 ? -9.918 -2.563 -8.644 1.00 81.44 84 ALA A C 1
ATOM 683 O O . ALA A 1 84 ? -9.472 -2.680 -9.784 1.00 81.44 84 ALA A O 1
ATOM 684 N N . ALA A 1 85 ? -9.674 -1.490 -7.887 1.00 75.19 85 ALA A N 1
ATOM 685 C CA . ALA A 1 85 ? -8.821 -0.388 -8.320 1.00 75.19 85 ALA A CA 1
ATOM 686 C C . ALA A 1 85 ? -7.351 -0.818 -8.479 1.00 75.19 85 ALA A C 1
ATOM 688 O O . ALA A 1 85 ? -6.687 -0.391 -9.424 1.00 75.19 85 ALA A O 1
ATOM 689 N N . GLU A 1 86 ? -6.840 -1.674 -7.588 1.00 76.56 86 GLU A N 1
ATOM 690 C CA . GLU A 1 86 ? -5.494 -2.247 -7.705 1.00 76.56 86 GLU A CA 1
ATOM 691 C C . GLU A 1 86 ? -5.366 -3.138 -8.951 1.00 76.56 86 GLU A C 1
ATOM 693 O O . GLU A 1 86 ? -4.400 -3.015 -9.710 1.00 76.56 86 GLU A O 1
ATOM 698 N N . ASP A 1 87 ? -6.361 -3.987 -9.211 1.00 83.81 87 ASP A N 1
ATOM 699 C CA . ASP A 1 87 ? -6.401 -4.839 -10.399 1.00 83.81 87 ASP A CA 1
ATOM 700 C C . ASP A 1 87 ? -6.448 -4.003 -11.688 1.00 83.81 87 ASP A C 1
ATOM 702 O O . ASP A 1 87 ? -5.701 -4.278 -12.632 1.00 83.81 87 ASP A O 1
ATOM 706 N N . GLU A 1 88 ? -7.278 -2.955 -11.733 1.00 82.19 88 GLU A N 1
ATOM 707 C CA . GLU A 1 88 ? -7.341 -2.030 -12.871 1.00 82.19 88 GLU A CA 1
ATOM 708 C C . GLU A 1 88 ? -6.001 -1.335 -13.112 1.00 82.19 88 GLU A C 1
ATOM 710 O O . GLU A 1 88 ? -5.510 -1.314 -14.245 1.00 82.19 88 GLU A O 1
ATOM 715 N N . PHE A 1 89 ? -5.373 -0.829 -12.048 1.00 78.94 89 PHE A N 1
ATOM 716 C CA . PHE A 1 89 ? -4.065 -0.191 -12.128 1.00 78.94 89 PHE A CA 1
ATOM 717 C C . PHE A 1 89 ? -3.004 -1.144 -12.695 1.00 78.94 89 PHE A C 1
ATOM 719 O O . PHE A 1 89 ? -2.280 -0.787 -13.627 1.00 78.94 89 PHE A O 1
ATOM 726 N N . ASN A 1 90 ? -2.944 -2.379 -12.190 1.00 80.94 90 ASN A N 1
ATOM 727 C CA . ASN A 1 90 ? -2.000 -3.393 -12.662 1.00 80.94 90 ASN A CA 1
ATOM 728 C C . ASN A 1 90 ? -2.233 -3.757 -14.138 1.00 80.94 90 ASN A C 1
ATOM 730 O O . ASN A 1 90 ? -1.277 -3.925 -14.901 1.00 80.94 90 ASN A O 1
ATOM 734 N N . VAL A 1 91 ? -3.496 -3.844 -14.569 1.00 87.38 91 VAL A N 1
ATOM 735 C CA . VAL A 1 91 ? -3.851 -4.110 -15.970 1.00 87.38 91 VAL A CA 1
ATOM 736 C C . VAL A 1 91 ? -3.428 -2.962 -16.883 1.00 87.38 91 VAL A C 1
ATOM 738 O O . VAL A 1 91 ? -2.877 -3.213 -17.959 1.00 87.38 91 VAL A O 1
ATOM 741 N N . GLU A 1 92 ? -3.681 -1.712 -16.496 1.00 83.00 92 GLU A N 1
ATOM 742 C CA . GLU A 1 92 ? -3.243 -0.557 -17.282 1.00 83.00 92 GLU A CA 1
ATOM 743 C C . GLU A 1 92 ? -1.720 -0.468 -17.357 1.00 83.00 92 GLU A C 1
ATOM 745 O O . GLU A 1 92 ? -1.178 -0.225 -18.437 1.00 83.00 92 GLU A O 1
ATOM 750 N N . MET A 1 93 ? -1.018 -0.764 -16.264 1.00 82.00 93 MET A N 1
ATOM 751 C CA . MET A 1 93 ? 0.442 -0.736 -16.259 1.00 82.00 93 MET A CA 1
ATOM 752 C C . MET A 1 93 ? 1.051 -1.811 -17.155 1.00 82.00 93 MET A C 1
ATOM 754 O O . MET A 1 93 ? 1.938 -1.518 -17.955 1.00 82.00 93 MET A O 1
ATOM 758 N N . GLY A 1 94 ? 0.484 -3.021 -17.147 1.00 83.50 94 GLY A N 1
ATOM 759 C CA . GLY A 1 94 ? 0.884 -4.072 -18.081 1.00 83.50 94 GLY A CA 1
ATOM 760 C C . GLY A 1 94 ? 0.645 -3.707 -19.555 1.00 83.50 94 GLY A C 1
ATOM 761 O O . GLY A 1 94 ? 1.410 -4.125 -20.428 1.00 83.50 94 GLY A O 1
ATOM 762 N N . LYS A 1 95 ? -0.390 -2.910 -19.864 1.00 85.06 95 LYS A N 1
ATOM 763 C CA . LYS A 1 95 ? -0.600 -2.385 -21.227 1.00 85.06 95 LYS A CA 1
ATOM 764 C C . 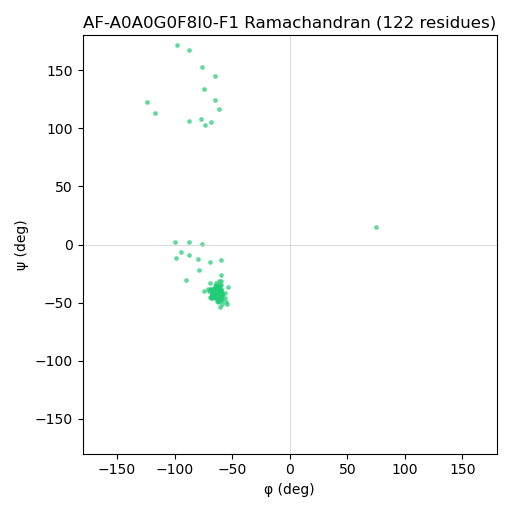LYS A 1 95 ? 0.466 -1.360 -21.598 1.00 85.06 95 LYS A C 1
ATOM 766 O O . LYS A 1 95 ? 1.018 -1.460 -22.691 1.00 85.06 95 LYS A O 1
ATOM 771 N N . ILE A 1 96 ? 0.778 -0.433 -20.695 1.00 84.75 96 ILE A N 1
ATOM 772 C CA . ILE A 1 96 ? 1.813 0.586 -20.909 1.00 84.75 96 ILE A CA 1
ATOM 773 C C . ILE A 1 96 ? 3.174 -0.075 -21.163 1.00 84.75 96 ILE A C 1
ATOM 775 O O . ILE A 1 96 ? 3.841 0.268 -22.137 1.00 84.75 96 ILE A O 1
ATOM 779 N N . ASP A 1 97 ? 3.558 -1.079 -20.372 1.00 82.38 97 ASP A N 1
ATOM 780 C CA . ASP A 1 97 ? 4.816 -1.815 -20.574 1.00 82.38 97 ASP A CA 1
ATOM 781 C C . ASP A 1 97 ? 4.887 -2.488 -21.951 1.00 82.38 97 ASP A C 1
ATOM 783 O O . ASP A 1 97 ? 5.935 -2.513 -22.613 1.00 82.38 97 ASP A O 1
ATOM 787 N N . LYS A 1 98 ? 3.752 -3.018 -22.416 1.00 85.25 98 LYS A N 1
ATOM 788 C CA . LYS A 1 98 ? 3.652 -3.624 -23.741 1.00 85.25 98 LYS A CA 1
ATOM 789 C C . LYS A 1 98 ? 3.788 -2.582 -24.851 1.00 85.25 98 LYS A C 1
ATOM 791 O O . LYS A 1 98 ? 4.547 -2.813 -25.790 1.00 85.25 98 LYS A O 1
ATOM 796 N N . GLU A 1 99 ? 3.113 -1.441 -24.734 1.00 87.06 99 GLU A N 1
ATOM 797 C CA . GLU A 1 99 ? 3.223 -0.335 -25.694 1.00 87.06 99 GLU A CA 1
ATOM 798 C C . GLU A 1 99 ? 4.657 0.210 -25.760 1.00 87.06 99 GLU A C 1
ATOM 800 O O . GLU A 1 99 ? 5.205 0.387 -26.849 1.00 87.06 99 GLU A O 1
ATOM 805 N N . VAL A 1 100 ? 5.318 0.389 -24.612 1.00 84.50 100 VAL A N 1
ATOM 806 C CA . VAL A 1 100 ? 6.730 0.800 -24.546 1.00 84.50 100 VAL A CA 1
ATOM 807 C C . VAL A 1 100 ? 7.633 -0.212 -25.253 1.00 84.50 100 VAL A C 1
ATOM 809 O O . VAL A 1 100 ? 8.512 0.178 -26.027 1.00 84.50 100 VAL A O 1
ATOM 812 N N . SER A 1 101 ? 7.404 -1.508 -25.035 1.00 84.44 101 SER A N 1
ATOM 813 C CA . SER A 1 101 ? 8.170 -2.578 -25.684 1.00 84.44 101 SER A CA 1
ATOM 814 C C . SER A 1 101 ? 7.982 -2.587 -27.205 1.00 84.44 101 SER A C 1
ATOM 816 O O . SER A 1 101 ? 8.941 -2.791 -27.954 1.00 84.44 101 SER A O 1
ATOM 818 N N . GLU A 1 102 ? 6.759 -2.347 -27.681 1.00 89.19 102 GLU A N 1
ATOM 819 C CA . GLU A 1 102 ? 6.452 -2.253 -29.111 1.00 89.19 102 GLU A CA 1
ATOM 820 C C . GLU A 1 102 ? 7.134 -1.035 -29.752 1.00 89.19 102 GLU A C 1
ATOM 822 O O . GLU A 1 102 ? 7.814 -1.187 -30.771 1.00 89.19 102 GLU A O 1
ATOM 827 N N . VAL A 1 103 ? 7.077 0.134 -29.106 1.00 88.00 103 VAL A N 1
ATOM 828 C CA . VAL A 1 103 ? 7.762 1.355 -29.568 1.00 88.00 103 VAL A CA 1
ATOM 829 C C . VAL A 1 103 ? 9.284 1.170 -29.616 1.00 88.00 103 VAL A C 1
ATOM 831 O O . VAL A 1 103 ? 9.928 1.560 -30.592 1.00 88.00 103 VAL A O 1
ATOM 834 N N . GLN A 1 104 ? 9.889 0.540 -28.603 1.00 81.88 104 GLN A N 1
ATOM 835 C CA . GLN A 1 104 ? 11.331 0.249 -28.601 1.00 81.88 104 GLN A CA 1
ATOM 836 C C . GLN A 1 104 ? 11.740 -0.692 -29.739 1.00 81.88 104 GLN A C 1
ATOM 838 O O . GLN A 1 104 ? 12.813 -0.529 -30.335 1.00 81.88 104 GLN A O 1
ATOM 843 N N . LYS A 1 105 ? 10.890 -1.673 -30.055 1.00 88.00 105 LYS A N 1
ATOM 844 C CA . LYS A 1 105 ? 11.123 -2.608 -31.154 1.00 88.00 105 LYS A CA 1
ATOM 845 C C . LYS A 1 105 ? 11.036 -1.907 -32.509 1.00 88.00 105 LYS A C 1
ATOM 847 O O . LYS A 1 105 ? 11.934 -2.100 -33.327 1.00 88.00 105 LYS A O 1
ATOM 852 N N . GLU A 1 106 ? 10.019 -1.073 -32.729 1.00 89.69 106 GLU A N 1
ATOM 853 C CA . GLU A 1 106 ? 9.903 -0.269 -33.953 1.00 89.69 106 GLU A CA 1
ATOM 854 C C . GLU A 1 106 ? 11.093 0.678 -34.130 1.00 89.69 106 GLU A C 1
ATOM 856 O O . GLU A 1 106 ? 11.702 0.707 -35.200 1.00 89.69 106 GLU A O 1
ATOM 861 N N . ALA A 1 107 ? 11.483 1.403 -33.078 1.00 83.31 107 ALA A N 1
ATOM 862 C CA . ALA A 1 107 ? 12.628 2.311 -33.128 1.00 83.31 107 ALA A CA 1
ATOM 863 C C . ALA A 1 107 ? 13.935 1.572 -33.473 1.00 83.31 107 ALA A C 1
ATOM 865 O O . ALA A 1 107 ? 14.752 2.066 -34.253 1.00 83.31 107 ALA A O 1
ATOM 866 N N . SER A 1 108 ? 14.120 0.367 -32.925 1.00 85.50 108 SER A N 1
ATOM 867 C CA . SER A 1 108 ? 15.290 -0.474 -33.208 1.00 85.50 108 SER A CA 1
ATOM 868 C C . SER A 1 108 ? 15.309 -0.959 -34.661 1.00 85.50 108 SER A C 1
ATOM 870 O O . SER A 1 108 ? 16.346 -0.881 -35.315 1.00 85.50 108 SER A O 1
ATOM 872 N N . GLN A 1 109 ? 14.160 -1.388 -35.197 1.00 89.12 109 GLN A N 1
ATOM 873 C CA . GLN A 1 109 ? 14.029 -1.785 -36.605 1.00 89.12 109 GLN A CA 1
ATOM 874 C C . GLN A 1 109 ? 14.322 -0.621 -37.558 1.00 89.12 109 GLN A C 1
ATOM 876 O O . GLN A 1 109 ? 15.076 -0.786 -38.514 1.00 89.12 109 GLN A O 1
ATOM 881 N N . GLN A 1 110 ? 13.806 0.574 -37.262 1.00 89.19 110 GLN A N 1
ATOM 882 C CA . GLN A 1 110 ? 14.092 1.770 -38.058 1.00 89.19 110 GLN A CA 1
ATOM 883 C C . GLN A 1 110 ? 15.584 2.134 -38.043 1.00 89.19 110 GLN A C 1
ATOM 885 O O . GLN A 1 110 ? 16.143 2.498 -39.077 1.00 89.19 110 GLN A O 1
ATOM 890 N N . LEU A 1 111 ? 16.254 2.016 -36.891 1.00 86.44 111 LEU A N 1
ATOM 891 C CA . LEU A 1 111 ? 17.698 2.248 -36.794 1.00 86.44 111 LEU A CA 1
ATOM 892 C C . LEU A 1 111 ? 18.507 1.243 -37.619 1.00 86.44 111 LEU A C 1
ATOM 894 O O . LEU A 1 111 ? 19.497 1.628 -38.248 1.00 86.44 111 LEU A O 1
ATOM 898 N N . ASP A 1 112 ? 18.106 -0.025 -37.627 1.00 88.12 112 ASP A N 1
ATOM 899 C CA . ASP A 1 112 ? 18.774 -1.060 -38.415 1.00 88.12 112 ASP A CA 1
ATOM 900 C C . ASP A 1 112 ? 18.564 -0.858 -39.921 1.00 88.12 112 ASP A C 1
ATOM 902 O O . ASP A 1 112 ? 19.524 -0.973 -40.688 1.00 88.12 112 ASP A O 1
ATOM 906 N N . ASP A 1 113 ? 17.369 -0.443 -40.346 1.00 87.38 113 ASP A N 1
ATOM 907 C CA . ASP A 1 113 ? 17.087 -0.092 -41.741 1.00 87.38 113 ASP A CA 1
ATOM 908 C C . ASP A 1 113 ? 17.917 1.112 -42.212 1.00 87.38 113 ASP A C 1
ATOM 910 O O . ASP A 1 113 ? 18.493 1.085 -43.304 1.00 87.38 113 ASP A O 1
ATOM 914 N N . ILE A 1 114 ? 18.058 2.148 -41.375 1.00 85.88 114 ILE A N 1
ATOM 915 C CA . ILE A 1 114 ? 18.908 3.314 -41.669 1.00 85.88 114 ILE A CA 1
ATOM 916 C C . ILE A 1 114 ? 20.375 2.894 -41.810 1.00 85.88 114 ILE A C 1
ATOM 918 O O . ILE A 1 114 ? 21.052 3.312 -42.753 1.00 85.88 114 ILE A O 1
ATOM 922 N N . LYS A 1 115 ? 20.884 2.042 -40.909 1.00 81.25 115 LYS A N 1
ATOM 923 C CA . LYS A 1 115 ? 22.256 1.515 -41.006 1.00 81.25 115 LYS A CA 1
ATOM 924 C C . LYS A 1 115 ? 22.448 0.691 -42.277 1.00 81.25 115 LYS A C 1
ATOM 926 O O . LYS A 1 115 ? 23.457 0.858 -42.959 1.00 81.25 115 LYS A O 1
ATOM 931 N N . ALA A 1 116 ? 21.490 -0.167 -42.621 1.00 84.25 116 ALA A N 1
ATOM 932 C CA . ALA A 1 116 ? 21.549 -0.986 -43.826 1.00 84.25 116 ALA A CA 1
ATOM 933 C C . ALA A 1 116 ? 21.545 -0.130 -45.104 1.00 84.25 116 ALA A C 1
ATOM 935 O O . ALA A 1 116 ? 22.302 -0.413 -46.036 1.00 84.25 116 ALA A O 1
ATOM 936 N N . GLN A 1 117 ? 20.745 0.940 -45.143 1.00 82.25 117 GLN 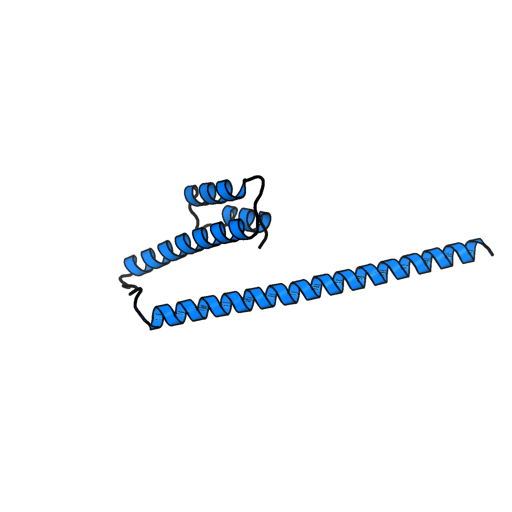A N 1
ATOM 937 C CA . GLN A 1 117 ? 20.763 1.911 -46.240 1.00 82.25 117 GLN A CA 1
ATOM 938 C C . GLN A 1 117 ? 22.098 2.655 -46.321 1.00 82.25 117 GLN A C 1
ATOM 940 O O . GLN A 1 117 ? 22.671 2.737 -47.402 1.00 82.25 117 GLN A O 1
ATOM 945 N N . ALA A 1 118 ? 22.641 3.126 -45.196 1.00 76.44 118 ALA A N 1
ATOM 946 C CA . ALA A 1 118 ? 23.930 3.816 -45.166 1.00 76.44 118 ALA A CA 1
ATOM 947 C C . ALA A 1 118 ? 25.095 2.931 -45.649 1.00 76.44 118 ALA A C 1
ATOM 949 O O . ALA A 1 118 ? 26.002 3.419 -46.321 1.00 76.44 118 ALA A O 1
ATOM 950 N N . VAL A 1 119 ? 25.065 1.630 -45.340 1.00 77.06 119 VAL A N 1
ATOM 951 C CA . VAL A 1 119 ? 26.045 0.654 -45.846 1.00 77.06 119 VAL A CA 1
ATOM 952 C C . VAL A 1 119 ? 25.869 0.403 -47.344 1.00 77.06 119 VAL A C 1
ATOM 954 O O . VAL A 1 119 ? 26.859 0.323 -48.062 1.00 77.06 119 VAL A O 1
ATOM 957 N N . ARG A 1 120 ? 24.633 0.309 -47.850 1.00 76.31 120 ARG A N 1
ATOM 958 C CA . ARG A 1 120 ? 24.402 0.172 -49.299 1.00 76.31 120 ARG A CA 1
ATOM 959 C C . ARG A 1 120 ? 24.889 1.396 -50.069 1.00 76.31 120 ARG A C 1
ATOM 961 O O . ARG A 1 120 ? 25.590 1.230 -51.058 1.00 76.31 120 ARG A O 1
ATOM 968 N N . SER A 1 121 ? 24.592 2.597 -49.580 1.00 73.00 121 SER A N 1
ATOM 969 C CA . SER A 1 121 ? 25.016 3.851 -50.213 1.00 73.00 121 SER A CA 1
ATOM 970 C C . SER A 1 121 ? 26.523 4.113 -50.137 1.00 73.00 121 SER A C 1
ATOM 972 O O . SER A 1 121 ? 27.005 4.994 -50.835 1.00 73.00 121 SER A O 1
ATOM 974 N N . SER A 1 122 ? 27.272 3.409 -49.279 1.00 70.88 122 SER A N 1
ATOM 975 C CA . SER A 1 122 ? 28.738 3.517 -49.210 1.00 70.88 122 SER A CA 1
ATOM 976 C C . SER A 1 122 ? 29.476 2.462 -50.041 1.00 70.88 122 SER A C 1
ATOM 978 O O . SER A 1 122 ? 30.701 2.519 -50.144 1.00 70.88 122 SER A O 1
ATOM 980 N N . MET A 1 123 ? 28.744 1.497 -50.609 1.00 61.66 123 MET A N 1
ATOM 981 C CA . MET A 1 123 ? 29.265 0.461 -51.506 1.00 61.66 123 MET A CA 1
ATOM 982 C C . MET A 1 123 ? 29.041 0.770 -52.998 1.00 61.66 123 MET A C 1
ATOM 984 O O . MET A 1 123 ? 29.624 0.076 -53.832 1.00 61.66 123 MET A O 1
ATOM 988 N N . GLU A 1 124 ? 28.221 1.775 -53.324 1.00 52.69 124 GLU A N 1
ATOM 989 C CA . GLU A 1 124 ? 28.147 2.415 -54.653 1.00 52.69 124 GLU A CA 1
ATOM 990 C C . GLU A 1 124 ? 29.222 3.501 -54.807 1.00 52.69 124 GLU A C 1
ATOM 992 O O . GLU A 1 124 ? 29.785 3.603 -55.923 1.00 52.69 124 GLU A O 1
#

Radius of gyration: 24.7 Å; Cα contacts (8 Å, |Δi|>4): 33; chains: 1; bounding box: 53×24×76 Å

pLDDT: mean 82.61, std 7.9, range [52.69, 94.0]

Solvent-accessible surface area (backbone atoms only — not comparable to full-atom values): 7148 Å² total; per-residue (Å²): 135,52,73,69,55,50,53,49,47,53,72,71,42,85,85,62,49,74,67,58,36,54,52,52,51,56,69,67,65,48,95,80,75,53,72,67,56,54,47,53,52,51,51,54,52,48,52,53,52,49,54,54,51,53,51,50,37,47,73,71,70,41,80,80,54,93,78,37,66,66,57,54,51,52,53,53,50,51,52,51,53,51,52,51,52,51,52,50,50,53,53,52,49,56,49,50,56,49,53,53,52,51,53,53,49,52,55,51,52,53,52,52,52,53,51,53,50,55,53,54,69,70,72,111

Mean predicted aligned error: 14.23 Å

Sequence (124 aa):
MTKEELIKYINENTFLESNSKNKYLSMLNEEEIDDSKILDVLNLIEDEIQGKIDAKFKEAGVELDENDPEYKAKHAEMMNEMQAAEDEFNVEMGKIDKEVSEVQKEASQQLDDIKAQAVRSSME

Nearest PDB structures (foldseek):
  7v2y-assembly1_E  TM=3.670E-01  e=9.666E+00  Saccharomyces cerevisiae S288C

Secondary structure (DSSP, 8-state):
--HHHHHHHHHH-SSS-HHHHHHHHHHHTSS---HHHHHHHHHHHHHHHHHHHHHHHHHTT----TT-HHHHHHHHHHHHHHHHHHHHHHHHHHHHHHHHHHHHHHHHHHHHHHHHHHHHHTT-